Protein AF-A0A354I8W1-F1 (afdb_monomer_lite)

Foldseek 3Di:
DVVLLVVLVVVLVPDVLLVVLLVVLLVVLLVLLVVVLVVCVVCVVPDVDLPDLVVSLVVSVVVLVVSLVVVLCVSVVVCVVVCVLVVCVVVVDDPVVNVVSSVVSSVVSSVVSVVSSVVSNCVNVVVRND

Radius of gyration: 19.58 Å; chains: 1; bounding box: 45×22×56 Å

Sequence (130 aa):
MNRIFCANMMRLKKNKLFWIGVVLIAGYGILNCCSVFRMMQRYGEAEGASYPLDNCLLTFMPVIGIVLSVVISMYLGTDYSDGTIRNKIMAGKSRNSIYTANFLTCSVIGMVTYCFGLLSVALVGTPLLG

Structure (mmCIF, N/CA/C/O backbone):
data_AF-A0A354I8W1-F1
#
_entry.id   AF-A0A354I8W1-F1
#
loop_
_atom_site.group_PDB
_atom_site.id
_atom_site.type_symbol
_atom_site.label_atom_id
_atom_site.label_alt_id
_atom_site.label_comp_id
_atom_site.label_asym_id
_atom_site.label_entity_id
_atom_site.label_seq_id
_atom_site.pdbx_PDB_ins_code
_atom_site.Cartn_x
_atom_site.Cartn_y
_atom_site.Cartn_z
_atom_site.occupancy
_atom_site.B_iso_or_equiv
_atom_site.auth_seq_id
_atom_site.auth_comp_id
_atom_site.auth_asym_id
_atom_site.auth_atom_id
_atom_site.pdbx_PDB_model_num
ATOM 1 N N . MET A 1 1 ? -14.501 -12.006 16.534 1.00 60.00 1 MET A N 1
ATOM 2 C CA . MET A 1 1 ? -13.458 -11.150 15.917 1.00 60.00 1 MET A CA 1
ATOM 3 C C . MET A 1 1 ? -13.795 -10.756 14.472 1.00 60.00 1 MET A C 1
ATOM 5 O O . MET A 1 1 ? -13.654 -9.580 14.156 1.00 60.00 1 MET A O 1
ATOM 9 N N . ASN A 1 2 ? -14.355 -11.651 13.639 1.00 63.12 2 ASN A N 1
ATOM 10 C CA . ASN A 1 2 ? -14.682 -11.371 12.222 1.00 63.12 2 ASN A CA 1
ATOM 11 C C . ASN A 1 2 ? -15.498 -10.100 11.939 1.00 63.12 2 ASN A C 1
ATOM 13 O O . ASN A 1 2 ? -15.222 -9.424 10.954 1.00 63.12 2 ASN A O 1
ATOM 17 N N . ARG A 1 3 ? -16.463 -9.722 12.791 1.00 74.06 3 ARG A N 1
ATOM 18 C CA . ARG A 1 3 ? -17.281 -8.513 12.555 1.00 74.06 3 ARG A CA 1
ATOM 19 C C . ARG A 1 3 ? -16.471 -7.208 12.629 1.00 74.06 3 ARG A C 1
ATOM 21 O O . ARG A 1 3 ? -16.731 -6.297 11.856 1.00 74.06 3 ARG A O 1
ATOM 28 N N . ILE A 1 4 ? -15.477 -7.129 13.521 1.00 75.56 4 ILE A N 1
ATOM 29 C CA . ILE A 1 4 ? -14.616 -5.936 13.670 1.00 75.56 4 ILE A CA 1
ATOM 30 C C . ILE A 1 4 ? -13.663 -5.837 12.479 1.00 75.56 4 ILE A C 1
ATOM 32 O O . ILE A 1 4 ? -13.479 -4.765 11.912 1.00 75.56 4 ILE A O 1
ATOM 36 N N . PHE A 1 5 ? -13.110 -6.978 12.069 1.00 71.12 5 PHE A N 1
ATOM 37 C CA . PHE A 1 5 ? -12.234 -7.063 10.910 1.00 71.12 5 PHE A CA 1
ATOM 38 C C . PHE A 1 5 ? -12.968 -6.715 9.603 1.00 71.12 5 PHE A C 1
ATOM 40 O O . PHE A 1 5 ? -12.490 -5.879 8.844 1.00 71.12 5 PHE A O 1
ATOM 47 N N . CYS A 1 6 ? -14.175 -7.250 9.379 1.00 71.06 6 CYS A N 1
ATOM 48 C CA . CYS A 1 6 ? -14.995 -6.884 8.217 1.00 71.06 6 CYS A CA 1
ATOM 49 C C . CYS A 1 6 ? -15.378 -5.397 8.215 1.00 71.06 6 CYS A C 1
ATOM 51 O O . CYS A 1 6 ? -15.365 -4.767 7.161 1.00 71.06 6 CYS A O 1
ATOM 53 N N . ALA A 1 7 ? -15.680 -4.813 9.380 1.00 77.19 7 ALA A N 1
ATOM 54 C CA . ALA A 1 7 ? -15.969 -3.383 9.485 1.00 77.19 7 ALA A CA 1
ATOM 55 C C . ALA A 1 7 ? -14.749 -2.518 9.123 1.00 77.19 7 ALA A C 1
ATOM 57 O O . ALA A 1 7 ? -14.880 -1.556 8.365 1.00 77.19 7 ALA A O 1
ATOM 58 N N . ASN A 1 8 ? -13.559 -2.888 9.609 1.00 78.25 8 ASN A N 1
ATOM 59 C CA . ASN A 1 8 ? -12.304 -2.244 9.221 1.00 78.25 8 ASN A CA 1
ATOM 60 C C . ASN A 1 8 ? -12.050 -2.378 7.708 1.00 78.25 8 ASN A C 1
ATOM 62 O O . ASN A 1 8 ? -11.732 -1.390 7.054 1.00 78.25 8 ASN A O 1
ATOM 66 N N . MET A 1 9 ? -12.282 -3.558 7.126 1.00 72.88 9 MET A N 1
ATOM 67 C CA . MET A 1 9 ? -12.106 -3.797 5.689 1.00 72.88 9 MET A CA 1
ATOM 68 C C . MET A 1 9 ? -13.076 -2.972 4.822 1.00 72.88 9 MET A C 1
ATOM 70 O O . MET A 1 9 ? -12.685 -2.441 3.782 1.00 72.88 9 MET A O 1
ATOM 74 N N . MET A 1 10 ? -14.335 -2.816 5.249 1.00 77.19 10 MET A N 1
ATOM 75 C CA . MET A 1 10 ? -15.308 -1.961 4.555 1.00 77.19 10 MET A CA 1
ATOM 76 C C . MET A 1 10 ? -14.923 -0.479 4.620 1.00 77.19 10 MET A C 1
ATOM 78 O O . MET A 1 10 ? -15.015 0.220 3.610 1.00 77.19 10 MET A O 1
ATOM 82 N N . ARG A 1 11 ? -14.448 0.001 5.781 1.00 76.31 11 ARG A N 1
ATOM 83 C CA . ARG A 1 11 ? -13.923 1.372 5.921 1.00 76.31 11 ARG A CA 1
ATOM 84 C C . ARG A 1 11 ? -12.706 1.590 5.027 1.00 76.31 11 ARG A C 1
ATOM 86 O O . ARG A 1 11 ? -12.628 2.612 4.353 1.00 76.31 11 ARG A O 1
ATOM 93 N N . LEU A 1 12 ? -11.802 0.615 4.980 1.00 73.81 12 LEU A N 1
ATOM 94 C CA . LEU A 1 12 ? -10.599 0.662 4.160 1.00 73.81 12 LEU A CA 1
ATOM 95 C C . LEU A 1 12 ? -10.922 0.768 2.662 1.00 73.81 12 LEU A C 1
ATOM 97 O O . LEU A 1 12 ? -10.396 1.654 1.998 1.00 73.81 12 LEU A O 1
ATOM 101 N N . LYS A 1 13 ? -11.836 -0.064 2.138 1.00 71.38 13 LYS A N 1
ATOM 102 C CA . LYS A 1 13 ? -12.246 -0.020 0.719 1.00 71.38 13 LYS A CA 1
ATOM 103 C C . LYS A 1 13 ? -12.821 1.332 0.290 1.00 71.38 13 LYS A C 1
ATOM 105 O O . LYS A 1 13 ? -12.665 1.725 -0.864 1.00 71.38 13 LYS A O 1
ATOM 110 N N . LYS A 1 14 ? -13.498 2.030 1.206 1.00 76.25 14 LYS A N 1
ATOM 111 C CA . LYS A 1 14 ? -14.109 3.3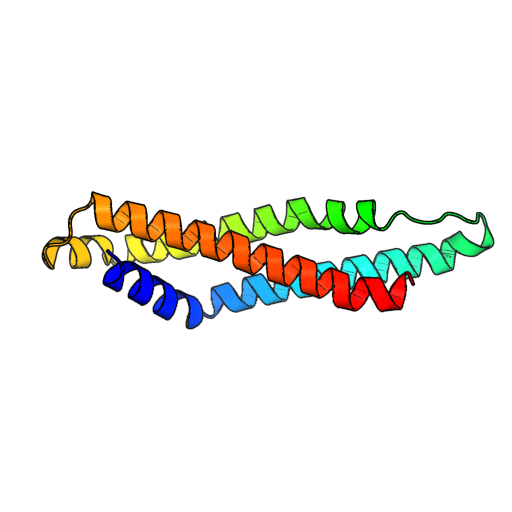44 0.956 1.00 76.25 14 LYS A CA 1
ATOM 112 C C . LYS A 1 14 ? -13.113 4.500 1.119 1.00 76.25 14 LYS A C 1
ATOM 114 O O . LYS A 1 14 ? -13.420 5.629 0.740 1.00 76.25 14 LYS A O 1
ATOM 119 N N . ASN A 1 15 ? -11.934 4.241 1.683 1.00 79.56 15 ASN A N 1
ATOM 120 C CA . ASN A 1 15 ? -10.946 5.274 1.940 1.00 79.56 15 ASN A CA 1
ATOM 121 C C . ASN A 1 15 ? -10.227 5.669 0.641 1.00 79.56 15 ASN A C 1
ATOM 123 O O . ASN A 1 15 ? -9.511 4.866 0.043 1.00 79.56 15 ASN A O 1
ATOM 127 N N . LYS A 1 16 ? -10.394 6.927 0.217 1.00 75.94 16 LYS A N 1
ATOM 128 C CA . LYS A 1 16 ? -9.773 7.470 -1.003 1.00 75.94 16 LYS A CA 1
ATOM 129 C C . LYS A 1 16 ? -8.246 7.403 -0.955 1.00 75.94 16 LYS A C 1
ATOM 131 O O . LYS A 1 16 ? -7.616 7.232 -1.991 1.00 75.94 16 LYS A O 1
ATOM 136 N N . LEU A 1 17 ? -7.654 7.489 0.237 1.00 76.25 17 LEU A N 1
ATOM 137 C CA . LEU A 1 17 ? -6.202 7.491 0.385 1.00 76.25 17 LEU A CA 1
ATOM 138 C C . LEU A 1 17 ? -5.558 6.153 0.011 1.00 76.25 17 LEU A C 1
ATOM 140 O O . LEU A 1 17 ? -4.474 6.128 -0.563 1.00 76.25 17 LEU A O 1
ATOM 144 N N . PHE A 1 18 ? -6.250 5.047 0.298 1.00 77.44 18 PHE A N 1
ATOM 145 C CA . PHE A 1 18 ? -5.803 3.717 -0.107 1.00 77.44 18 PHE A CA 1
ATOM 146 C C . PHE A 1 18 ? -5.739 3.618 -1.635 1.00 77.44 18 PHE A C 1
ATOM 148 O O . PHE A 1 18 ? -4.725 3.202 -2.187 1.00 77.44 18 PHE A O 1
ATOM 155 N N . TRP A 1 19 ? -6.778 4.099 -2.320 1.00 80.12 19 TRP A N 1
ATOM 156 C CA . TRP A 1 19 ? -6.808 4.151 -3.781 1.00 80.12 19 TRP A CA 1
ATOM 157 C C . TRP A 1 19 ? -5.720 5.055 -4.365 1.00 80.12 19 TRP A C 1
ATOM 159 O O . TRP A 1 19 ? -5.089 4.668 -5.342 1.00 80.12 19 TRP A O 1
ATOM 169 N N . ILE A 1 20 ? -5.444 6.210 -3.751 1.00 83.75 20 ILE A N 1
ATOM 170 C CA . ILE A 1 20 ? -4.334 7.087 -4.166 1.00 83.75 20 ILE A CA 1
ATOM 171 C C . ILE A 1 20 ? -2.991 6.355 -4.050 1.00 83.75 20 ILE A C 1
ATOM 173 O O . ILE A 1 20 ? -2.191 6.411 -4.980 1.00 83.75 20 ILE A O 1
ATOM 177 N N . GLY A 1 21 ? -2.756 5.631 -2.950 1.00 81.50 21 GLY A N 1
ATOM 178 C CA . GLY A 1 21 ? -1.548 4.820 -2.773 1.00 81.50 21 GLY A CA 1
ATOM 179 C C . GLY A 1 21 ? -1.402 3.740 -3.848 1.00 81.50 21 GLY A C 1
ATOM 180 O O . GLY A 1 21 ? -0.329 3.592 -4.427 1.00 81.50 21 GLY A O 1
ATOM 181 N N . VAL A 1 22 ? -2.493 3.040 -4.179 1.00 81.06 22 VAL A N 1
ATOM 182 C CA . VAL A 1 22 ? -2.514 2.028 -5.251 1.00 81.06 22 VAL A CA 1
ATOM 183 C C . VAL A 1 22 ? -2.215 2.652 -6.618 1.00 81.06 22 VAL A C 1
ATOM 185 O O . VAL A 1 22 ? -1.398 2.118 -7.364 1.00 81.06 22 VAL A O 1
ATOM 188 N N . VAL A 1 23 ? -2.823 3.798 -6.939 1.00 84.62 23 VAL A N 1
ATOM 189 C CA . VAL A 1 23 ? -2.589 4.510 -8.208 1.00 84.62 23 VAL A CA 1
ATOM 190 C C . VAL A 1 23 ? -1.147 5.009 -8.311 1.00 84.62 23 VAL A C 1
ATOM 192 O O . VAL A 1 23 ? -0.543 4.880 -9.372 1.00 84.62 23 VAL A O 1
ATOM 195 N N . LEU A 1 24 ? -0.569 5.529 -7.224 1.00 83.69 24 LEU A N 1
ATOM 196 C CA . LEU A 1 24 ? 0.834 5.959 -7.188 1.00 83.69 24 LEU A CA 1
ATOM 197 C C . LEU A 1 24 ? 1.795 4.808 -7.488 1.00 83.69 24 LEU A C 1
ATOM 199 O O . LEU A 1 24 ? 2.725 4.962 -8.275 1.00 83.69 24 LEU A O 1
ATOM 203 N N . ILE A 1 25 ? 1.550 3.652 -6.879 1.00 81.19 25 ILE A N 1
ATOM 204 C CA . ILE A 1 25 ? 2.368 2.449 -7.044 1.00 81.19 25 ILE A CA 1
ATOM 205 C C . ILE A 1 25 ? 2.255 1.903 -8.469 1.00 81.19 25 ILE A C 1
ATOM 207 O O . ILE A 1 25 ? 3.276 1.608 -9.089 1.00 81.19 25 ILE A O 1
ATOM 211 N N . ALA A 1 26 ? 1.038 1.830 -9.015 1.00 79.25 26 ALA A N 1
ATOM 212 C CA . ALA A 1 26 ? 0.816 1.426 -10.401 1.00 79.25 26 ALA A CA 1
ATOM 213 C C . ALA A 1 26 ? 1.482 2.400 -11.390 1.00 79.25 26 ALA A C 1
ATOM 215 O O . ALA A 1 26 ? 2.211 1.980 -12.286 1.00 79.25 26 ALA A O 1
ATOM 216 N N . GLY A 1 27 ? 1.309 3.710 -11.185 1.00 81.56 27 GLY A N 1
ATOM 217 C CA . GLY A 1 27 ? 1.936 4.748 -12.003 1.00 81.56 27 GLY A CA 1
ATOM 218 C C . GLY A 1 27 ? 3.462 4.679 -11.971 1.00 81.56 27 GLY A C 1
ATOM 219 O O . GLY A 1 27 ? 4.105 4.749 -13.016 1.00 81.56 27 GLY A O 1
ATOM 220 N N . TYR A 1 28 ? 4.051 4.468 -10.792 1.00 81.00 28 TYR A N 1
ATOM 221 C CA . TYR A 1 28 ? 5.496 4.298 -10.655 1.00 81.00 28 TYR A CA 1
ATOM 222 C C . TYR A 1 28 ? 5.999 3.036 -11.372 1.00 81.00 28 TYR A C 1
ATOM 224 O O . TYR A 1 28 ? 7.026 3.095 -12.047 1.00 81.00 28 TYR A O 1
ATOM 232 N N . GLY A 1 29 ? 5.266 1.919 -11.296 1.00 75.69 29 GLY A N 1
ATOM 233 C CA . GLY A 1 29 ? 5.583 0.697 -12.044 1.00 75.69 29 GLY A CA 1
ATOM 234 C C . GLY A 1 29 ? 5.617 0.928 -13.559 1.00 75.69 29 GLY A C 1
ATOM 235 O O . GLY A 1 29 ? 6.596 0.579 -14.214 1.00 75.69 29 GLY A O 1
ATOM 236 N N . ILE A 1 30 ? 4.602 1.607 -14.104 1.00 76.06 30 ILE A N 1
ATOM 237 C CA . ILE A 1 30 ? 4.524 1.955 -15.535 1.00 76.06 30 ILE A CA 1
ATOM 238 C C . ILE A 1 30 ? 5.697 2.850 -15.951 1.00 76.06 30 ILE A C 1
ATOM 240 O O . ILE A 1 30 ? 6.336 2.603 -16.973 1.00 76.06 30 ILE A O 1
ATOM 244 N N . LEU A 1 31 ? 6.009 3.879 -15.155 1.00 78.31 31 LEU A N 1
ATOM 245 C CA . LEU A 1 31 ? 7.117 4.793 -15.440 1.00 78.31 31 LEU A CA 1
ATOM 246 C C . LEU A 1 31 ? 8.470 4.074 -15.463 1.00 78.31 31 LEU A C 1
ATOM 248 O O . LEU A 1 31 ? 9.295 4.396 -16.317 1.00 78.31 31 LEU A O 1
ATOM 252 N N . ASN A 1 32 ? 8.678 3.098 -14.573 1.00 74.06 32 ASN A N 1
ATOM 253 C CA . ASN A 1 32 ? 9.881 2.265 -14.581 1.00 74.06 32 ASN A CA 1
ATOM 254 C C . ASN A 1 32 ? 9.950 1.376 -15.827 1.00 74.06 32 ASN A C 1
ATOM 256 O O . ASN A 1 32 ? 10.985 1.338 -16.482 1.00 74.06 32 ASN A O 1
ATOM 260 N N . CYS A 1 33 ? 8.856 0.725 -16.228 1.00 69.69 33 CYS A N 1
ATOM 261 C CA . CYS A 1 33 ? 8.849 -0.046 -17.475 1.00 69.69 33 CYS A CA 1
ATOM 262 C C . CYS A 1 33 ? 9.147 0.849 -18.695 1.00 69.69 33 CYS A C 1
ATOM 264 O O . CYS A 1 33 ? 9.991 0.516 -19.525 1.00 69.69 33 CYS A O 1
ATOM 266 N N . CYS A 1 34 ? 8.523 2.029 -18.781 1.00 72.56 34 CYS A N 1
ATOM 267 C CA . CYS A 1 34 ? 8.771 2.978 -19.868 1.00 72.56 34 CYS A CA 1
ATOM 268 C C . CYS A 1 34 ? 10.186 3.577 -19.858 1.00 72.56 34 CYS A C 1
ATOM 270 O O . CYS A 1 34 ? 10.682 3.969 -20.918 1.00 72.56 34 CYS A O 1
ATOM 272 N N . SER A 1 35 ? 10.824 3.732 -18.694 1.00 73.06 35 SER A N 1
ATOM 273 C CA . SER A 1 35 ? 12.210 4.203 -18.621 1.00 73.06 35 SER A CA 1
ATOM 274 C C . SER A 1 35 ? 13.168 3.114 -19.097 1.00 73.06 35 SER A C 1
ATOM 276 O O . SER A 1 35 ? 14.016 3.404 -19.935 1.00 73.06 35 SER A O 1
ATOM 278 N N . VAL A 1 36 ? 12.970 1.863 -18.669 1.00 69.31 36 VAL A N 1
ATOM 279 C CA . VAL A 1 36 ? 13.767 0.706 -19.109 1.00 69.31 36 VAL A CA 1
ATOM 280 C C . VAL A 1 36 ? 13.649 0.489 -20.617 1.00 69.31 36 VAL A C 1
ATOM 282 O O . VAL A 1 36 ? 14.668 0.323 -21.279 1.00 69.31 36 VAL A O 1
ATOM 285 N N . PHE A 1 37 ? 12.450 0.597 -21.196 1.00 68.12 37 PHE A N 1
ATOM 286 C CA . PHE A 1 37 ? 12.270 0.495 -22.650 1.00 68.12 37 PHE A CA 1
ATOM 287 C C . PHE A 1 37 ? 12.993 1.604 -23.423 1.00 68.12 37 PHE A C 1
ATOM 289 O O . PHE A 1 37 ? 13.637 1.348 -24.438 1.00 68.12 37 PHE A O 1
ATOM 296 N N . ARG A 1 38 ? 12.954 2.846 -22.920 1.00 69.25 38 ARG A N 1
ATOM 297 C CA . ARG A 1 38 ? 13.717 3.955 -23.515 1.00 69.25 38 ARG A CA 1
ATOM 298 C C . ARG A 1 38 ? 15.226 3.750 -23.406 1.00 69.25 38 ARG A C 1
ATOM 300 O O . ARG A 1 38 ? 15.947 4.127 -24.327 1.00 69.25 38 ARG A O 1
ATOM 307 N N . MET A 1 39 ? 15.698 3.160 -22.308 1.00 65.62 39 MET A N 1
ATOM 308 C CA . MET A 1 39 ? 17.105 2.786 -22.162 1.00 65.62 39 MET A CA 1
ATOM 309 C C . MET A 1 39 ? 17.478 1.677 -23.151 1.00 65.62 39 MET A C 1
ATOM 311 O O . MET A 1 39 ? 18.475 1.819 -23.849 1.00 65.62 39 MET A O 1
ATOM 315 N N . MET A 1 40 ? 16.648 0.642 -23.308 1.00 65.25 40 MET A N 1
ATOM 316 C CA . MET A 1 40 ? 16.855 -0.393 -24.327 1.00 65.25 40 MET A CA 1
ATOM 317 C C . MET A 1 40 ? 16.893 0.183 -25.747 1.00 65.25 40 MET A C 1
ATOM 319 O O . MET A 1 40 ? 17.785 -0.166 -26.504 1.00 65.25 40 MET A O 1
ATOM 323 N N . GLN A 1 41 ? 16.001 1.108 -26.115 1.00 65.75 41 GLN A N 1
ATOM 324 C CA . GLN A 1 41 ? 16.035 1.719 -27.452 1.00 65.75 41 GLN A CA 1
ATOM 325 C C . GLN A 1 41 ? 17.273 2.592 -27.698 1.00 65.75 41 GLN A C 1
ATOM 327 O O . GLN A 1 41 ? 17.736 2.678 -28.829 1.00 65.75 41 GLN A O 1
ATOM 332 N N . ARG A 1 42 ? 17.807 3.262 -26.668 1.00 60.94 42 ARG A N 1
ATOM 333 C CA . ARG A 1 42 ? 18.997 4.116 -26.816 1.00 60.94 42 ARG A CA 1
ATOM 334 C C . ARG A 1 42 ? 20.323 3.365 -26.744 1.00 60.94 42 ARG A C 1
ATOM 336 O O . ARG A 1 42 ? 21.280 3.817 -27.359 1.00 60.94 42 ARG A O 1
ATOM 343 N N . TYR A 1 43 ? 20.389 2.274 -25.985 1.00 57.66 43 TYR A N 1
ATOM 344 C CA . TYR A 1 43 ? 21.618 1.501 -25.771 1.00 57.66 43 TYR A CA 1
ATOM 345 C C . TYR A 1 43 ? 21.639 0.163 -26.531 1.00 57.66 43 TYR A C 1
ATOM 347 O O . TYR A 1 43 ? 22.701 -0.433 -26.680 1.00 57.66 43 TYR A O 1
ATOM 355 N N . GLY A 1 44 ? 20.498 -0.288 -27.062 1.00 51.19 44 GLY A N 1
ATOM 356 C CA . GLY A 1 44 ? 20.341 -1.561 -27.773 1.00 51.19 44 GLY A CA 1
ATOM 357 C C . GLY A 1 44 ? 20.981 -1.629 -29.161 1.00 51.19 44 GLY A C 1
ATOM 358 O O . GLY A 1 44 ? 21.099 -2.723 -29.700 1.00 51.19 44 GLY A O 1
ATOM 359 N N . GLU A 1 45 ? 21.447 -0.512 -29.730 1.00 47.75 45 GLU A N 1
ATOM 360 C CA . GLU A 1 45 ? 22.315 -0.565 -30.919 1.00 47.75 45 GLU A CA 1
ATOM 361 C C . GLU A 1 45 ? 23.790 -0.832 -30.579 1.00 47.75 45 GLU A C 1
ATOM 363 O O . GLU A 1 45 ? 24.557 -1.198 -31.465 1.00 47.75 45 GLU A O 1
ATOM 368 N N . ALA A 1 46 ? 24.207 -0.674 -29.316 1.00 47.84 46 ALA A N 1
ATOM 369 C CA . ALA A 1 46 ? 25.611 -0.811 -28.934 1.00 47.84 46 ALA A CA 1
ATOM 370 C C . ALA A 1 46 ? 25.955 -2.208 -28.403 1.00 47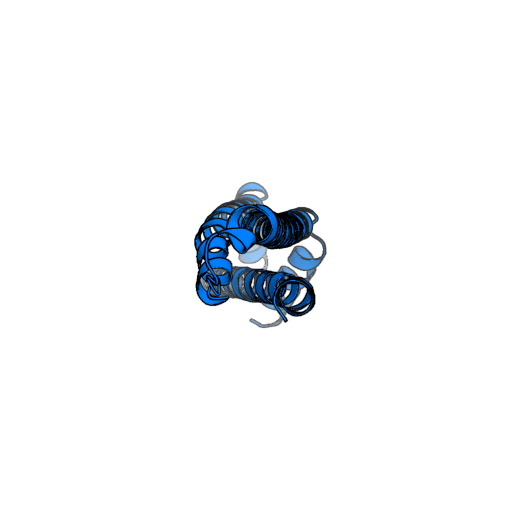.84 46 ALA A C 1
ATOM 372 O O . ALA A 1 46 ? 27.005 -2.739 -28.747 1.00 47.84 46 ALA A O 1
ATOM 373 N N . GLU A 1 47 ? 25.091 -2.835 -27.601 1.00 42.47 47 GLU A N 1
ATOM 374 C CA . GLU A 1 47 ? 25.364 -4.153 -27.021 1.00 42.47 47 GLU A CA 1
ATOM 375 C C . GLU A 1 47 ? 24.047 -4.904 -26.802 1.00 42.47 47 GLU A C 1
ATOM 377 O O . GLU A 1 47 ? 23.102 -4.346 -26.247 1.00 42.47 47 GLU A O 1
ATOM 382 N N . GLY A 1 48 ? 23.976 -6.169 -27.233 1.00 44.56 48 GLY A N 1
ATOM 383 C CA . GLY A 1 48 ? 22.825 -7.074 -27.083 1.00 44.56 48 GLY A CA 1
ATOM 384 C C . GLY A 1 48 ? 22.521 -7.451 -25.626 1.00 44.56 48 GLY A C 1
ATOM 385 O O . GLY A 1 48 ? 22.517 -8.625 -25.258 1.00 44.56 48 GLY A O 1
ATOM 386 N N . ALA A 1 49 ? 22.297 -6.454 -24.777 1.00 44.59 49 ALA A N 1
ATOM 387 C CA . ALA A 1 49 ? 22.084 -6.587 -23.353 1.00 44.59 49 ALA A CA 1
ATOM 388 C C . ALA A 1 49 ? 20.611 -6.902 -23.079 1.00 44.59 49 ALA A C 1
ATOM 390 O O . ALA A 1 49 ? 19.750 -6.022 -23.028 1.00 44.59 49 ALA A O 1
ATOM 391 N N . SER A 1 50 ? 20.331 -8.187 -22.863 1.00 49.88 50 SER A N 1
ATOM 392 C CA . SER A 1 50 ? 19.113 -8.621 -22.181 1.00 49.88 50 SER A CA 1
ATOM 393 C C . SER A 1 50 ? 19.086 -7.977 -20.795 1.00 49.88 50 SER A C 1
ATOM 395 O O . SER A 1 50 ? 19.800 -8.411 -19.895 1.00 49.88 50 SER A O 1
ATOM 397 N N . TYR A 1 51 ? 18.304 -6.911 -20.618 1.00 56.50 51 TYR A N 1
ATOM 398 C CA . TYR A 1 51 ? 18.070 -6.340 -19.294 1.00 56.50 51 TYR A CA 1
ATOM 399 C C . TYR A 1 51 ? 17.199 -7.340 -18.520 1.00 56.50 51 TYR A C 1
ATOM 401 O O . TYR A 1 51 ? 16.061 -7.583 -18.932 1.00 56.50 51 TYR A O 1
ATOM 409 N N . PRO A 1 52 ? 17.703 -7.963 -17.440 1.00 62.41 52 PRO A N 1
ATOM 410 C CA . PRO A 1 52 ? 16.946 -8.991 -16.743 1.00 62.41 52 PRO A CA 1
ATOM 411 C C . PRO A 1 52 ? 15.695 -8.363 -16.122 1.00 62.41 52 PRO A C 1
ATOM 413 O O . PRO A 1 52 ? 15.787 -7.370 -15.391 1.00 62.41 52 PRO A O 1
ATOM 416 N N . LEU A 1 53 ? 14.525 -8.953 -16.403 1.00 59.91 53 LEU A N 1
ATOM 417 C CA . LEU A 1 53 ? 13.235 -8.541 -15.831 1.00 59.91 53 LEU A CA 1
ATOM 418 C C . LEU A 1 53 ? 13.294 -8.443 -14.298 1.00 59.91 53 LEU A C 1
ATOM 420 O O . LEU A 1 53 ? 12.634 -7.585 -13.708 1.00 59.91 53 LEU A O 1
ATOM 424 N N . ASP A 1 54 ? 14.135 -9.265 -13.664 1.00 62.34 54 ASP A N 1
ATOM 425 C CA . ASP A 1 54 ? 14.397 -9.253 -12.225 1.00 62.34 54 ASP A CA 1
ATOM 426 C C . ASP A 1 54 ? 14.789 -7.871 -11.700 1.00 62.34 54 ASP A C 1
ATOM 428 O O . ASP A 1 54 ? 14.304 -7.440 -10.655 1.00 62.34 54 ASP A O 1
ATOM 432 N N . ASN A 1 55 ? 15.611 -7.120 -12.435 1.00 65.62 55 ASN A N 1
ATOM 433 C CA . ASN A 1 55 ? 16.091 -5.824 -11.958 1.00 65.62 55 ASN A CA 1
ATOM 434 C C . ASN A 1 55 ? 14.983 -4.755 -11.991 1.00 65.62 55 ASN A C 1
ATOM 436 O O . ASN A 1 55 ? 14.923 -3.861 -11.140 1.00 65.62 55 ASN A O 1
ATOM 440 N N . CYS A 1 56 ? 14.056 -4.881 -12.944 1.00 63.84 56 CYS A N 1
ATOM 441 C CA . CYS A 1 56 ? 12.879 -4.023 -13.036 1.00 63.84 56 CYS A CA 1
ATOM 442 C C . CYS A 1 56 ? 11.872 -4.330 -11.911 1.00 63.84 56 CYS A C 1
ATOM 444 O O . CYS A 1 56 ? 11.273 -3.412 -11.348 1.00 63.84 56 CYS A O 1
ATOM 446 N N . LEU A 1 57 ? 11.731 -5.606 -11.532 1.00 65.06 57 LEU A N 1
ATOM 447 C CA . LEU A 1 57 ? 10.892 -6.036 -10.408 1.00 65.06 57 LEU A CA 1
ATOM 448 C C . LEU A 1 57 ? 11.476 -5.622 -9.049 1.00 65.06 57 LEU A C 1
ATOM 450 O O . LEU A 1 57 ? 10.740 -5.176 -8.168 1.00 65.06 57 LEU A O 1
ATOM 454 N N . LEU A 1 58 ? 12.796 -5.720 -8.879 1.00 67.12 58 LEU A N 1
ATOM 455 C CA . LEU A 1 58 ? 13.472 -5.405 -7.618 1.00 67.12 58 LEU A CA 1
ATOM 456 C C . LEU A 1 58 ? 13.527 -3.898 -7.330 1.00 67.12 58 LEU A C 1
ATOM 458 O O . LEU A 1 58 ? 13.389 -3.489 -6.176 1.00 67.12 58 LEU A O 1
ATOM 462 N N . THR A 1 59 ? 13.639 -3.061 -8.365 1.00 70.75 59 THR A N 1
ATOM 463 C CA . THR A 1 59 ? 13.674 -1.590 -8.230 1.00 70.75 59 THR A CA 1
ATOM 464 C C . THR A 1 59 ? 12.354 -1.014 -7.697 1.00 70.75 59 THR A C 1
ATOM 466 O O . THR A 1 59 ? 12.326 0.026 -7.039 1.00 70.75 59 THR A O 1
ATOM 469 N N . PHE A 1 60 ? 11.244 -1.718 -7.913 1.00 69.88 60 PHE A N 1
ATOM 470 C CA . PHE A 1 60 ? 9.917 -1.333 -7.437 1.00 69.88 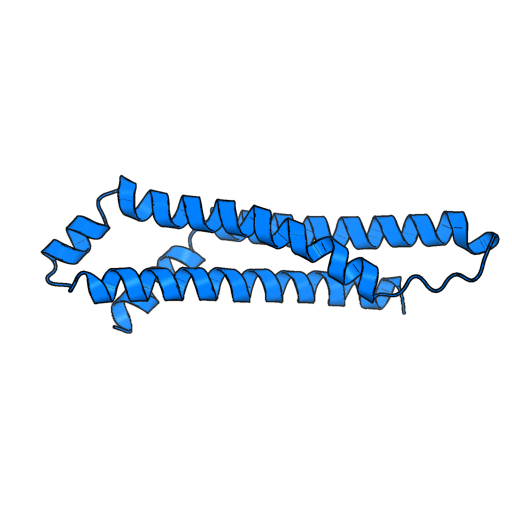60 PHE A CA 1
ATOM 471 C C . PHE A 1 60 ? 9.702 -1.599 -5.928 1.00 69.88 60 PHE A C 1
ATOM 473 O O . PHE A 1 60 ? 8.922 -0.902 -5.272 1.00 69.88 60 PHE A O 1
ATOM 480 N N . MET A 1 61 ? 10.434 -2.554 -5.344 1.00 75.00 61 MET A N 1
ATOM 481 C CA . MET A 1 61 ? 10.283 -2.992 -3.950 1.00 75.00 61 MET A CA 1
ATOM 482 C C . MET A 1 61 ? 10.452 -1.887 -2.880 1.00 75.00 61 MET A C 1
ATOM 484 O O . MET A 1 61 ? 9.588 -1.790 -2.001 1.00 75.00 61 MET A O 1
ATOM 488 N N . PRO A 1 62 ? 11.489 -1.021 -2.909 1.00 80.06 62 PRO A N 1
ATOM 489 C CA . PRO A 1 62 ? 11.649 0.024 -1.892 1.00 80.06 62 PRO A CA 1
ATOM 490 C C . PRO A 1 62 ? 10.520 1.065 -1.918 1.00 80.06 62 PRO A C 1
ATOM 492 O O . PRO A 1 62 ? 10.095 1.550 -0.867 1.00 80.06 62 PRO A O 1
ATOM 495 N N . VAL A 1 63 ? 9.979 1.378 -3.098 1.00 79.19 63 VAL A N 1
ATOM 496 C CA . VAL A 1 63 ? 8.920 2.389 -3.248 1.00 79.19 63 VAL A CA 1
ATOM 497 C C . VAL A 1 63 ? 7.597 1.909 -2.663 1.00 79.19 63 VAL A C 1
ATOM 499 O O . VAL A 1 63 ? 6.910 2.682 -1.993 1.00 79.19 63 VAL A O 1
ATOM 502 N N . ILE A 1 64 ? 7.277 0.620 -2.813 1.00 82.50 64 ILE A N 1
ATOM 503 C CA . ILE A 1 64 ? 6.129 0.007 -2.130 1.00 82.50 64 ILE A CA 1
ATOM 504 C C . ILE A 1 64 ? 6.240 0.193 -0.615 1.00 82.50 64 ILE A C 1
ATOM 506 O O . ILE A 1 64 ? 5.253 0.550 0.024 1.00 82.50 64 ILE A O 1
ATOM 510 N N . GLY A 1 65 ? 7.430 -0.023 -0.044 1.00 84.06 65 GLY A N 1
ATOM 511 C CA . GLY A 1 65 ? 7.672 0.118 1.392 1.00 84.06 65 GLY A CA 1
ATOM 512 C C . GLY A 1 65 ? 7.412 1.536 1.904 1.00 84.06 65 GLY A C 1
ATOM 513 O O . GLY A 1 65 ? 6.749 1.714 2.928 1.00 84.06 65 GLY A O 1
ATOM 514 N N . ILE A 1 66 ? 7.863 2.551 1.161 1.00 86.62 66 ILE A N 1
ATOM 515 C CA . ILE A 1 66 ? 7.643 3.966 1.500 1.00 86.62 66 ILE A CA 1
ATOM 516 C C . ILE A 1 66 ? 6.148 4.299 1.477 1.00 86.62 66 ILE A C 1
ATOM 518 O O . ILE A 1 66 ? 5.616 4.844 2.445 1.00 86.62 66 ILE A O 1
ATOM 522 N N . VAL A 1 67 ? 5.450 3.932 0.399 1.00 84.75 67 VAL A N 1
ATOM 523 C CA . VAL A 1 67 ? 4.014 4.210 0.263 1.00 84.75 67 VAL A CA 1
ATOM 524 C C . VAL A 1 67 ? 3.213 3.467 1.335 1.00 84.75 67 VAL A C 1
ATOM 526 O O . VAL A 1 67 ? 2.325 4.056 1.952 1.00 84.75 67 VAL A O 1
ATOM 529 N N . LEU A 1 68 ? 3.556 2.207 1.625 1.00 85.62 68 LEU A N 1
ATOM 530 C CA . LEU A 1 68 ? 2.924 1.437 2.698 1.00 85.62 68 LEU A CA 1
ATOM 531 C C . LEU A 1 68 ? 3.100 2.091 4.062 1.00 85.62 68 LEU A C 1
ATOM 533 O O . LEU A 1 68 ? 2.126 2.178 4.807 1.00 85.62 68 LEU A O 1
ATOM 537 N N . SER A 1 69 ? 4.299 2.580 4.380 1.00 87.81 69 SER A N 1
ATOM 538 C CA . SER A 1 69 ? 4.564 3.271 5.644 1.00 87.81 69 SER A CA 1
ATOM 539 C C . SER A 1 69 ? 3.632 4.471 5.836 1.00 87.81 69 SER A C 1
ATOM 541 O O . SER A 1 69 ? 3.004 4.612 6.890 1.00 87.81 69 SER A O 1
ATOM 543 N N . VAL A 1 70 ? 3.453 5.288 4.791 1.00 87.25 70 VAL A N 1
ATOM 544 C CA . VAL A 1 70 ? 2.549 6.448 4.818 1.00 87.25 70 VAL A CA 1
ATOM 545 C C . VAL A 1 70 ? 1.091 6.011 4.976 1.00 87.25 70 VAL A C 1
ATOM 547 O O . VAL A 1 70 ? 0.385 6.523 5.846 1.00 87.25 70 VAL A O 1
ATOM 550 N N . VAL A 1 71 ? 0.635 5.036 4.181 1.00 83.75 71 VAL A N 1
ATOM 551 C CA . VAL A 1 71 ? -0.757 4.554 4.217 1.00 83.75 71 VAL A CA 1
ATOM 552 C C . VAL A 1 71 ? -1.096 3.941 5.576 1.00 83.75 71 VAL A C 1
ATOM 554 O O . VAL A 1 71 ? -2.148 4.249 6.139 1.00 83.75 71 VAL A O 1
ATOM 557 N N . ILE A 1 72 ? -0.209 3.109 6.129 1.00 84.94 72 ILE A N 1
ATOM 558 C CA . ILE A 1 72 ? -0.395 2.475 7.440 1.00 84.94 72 ILE A CA 1
ATOM 559 C C . ILE A 1 72 ? -0.396 3.535 8.540 1.00 84.94 72 ILE A C 1
ATOM 561 O O . ILE A 1 72 ? -1.307 3.534 9.366 1.00 84.94 72 ILE A O 1
ATOM 565 N N . SER A 1 73 ? 0.566 4.463 8.533 1.00 86.81 73 SER A N 1
ATOM 566 C CA . SER A 1 73 ? 0.655 5.528 9.541 1.00 86.81 73 SER A CA 1
ATOM 567 C C . SER A 1 73 ? -0.594 6.400 9.550 1.00 86.81 73 SER A C 1
ATOM 569 O O . SER A 1 73 ? -1.123 6.713 10.615 1.00 86.81 73 SER A O 1
ATOM 571 N N . MET A 1 74 ? -1.123 6.740 8.373 1.00 83.44 74 MET A N 1
ATOM 572 C CA . MET A 1 74 ? -2.332 7.549 8.284 1.00 83.44 74 MET A CA 1
ATOM 573 C C . MET A 1 74 ? -3.583 6.762 8.690 1.00 83.44 74 MET A C 1
ATOM 575 O O . MET A 1 74 ? -4.421 7.274 9.431 1.00 83.44 74 MET A O 1
ATOM 579 N N . TYR A 1 75 ? -3.706 5.501 8.260 1.00 80.62 75 TYR A N 1
ATOM 580 C CA . TYR A 1 75 ? -4.825 4.641 8.648 1.00 80.62 75 TYR A CA 1
ATOM 581 C C . TYR A 1 75 ? -4.870 4.435 10.166 1.00 80.62 75 TYR A C 1
ATOM 583 O O . TYR A 1 75 ? -5.915 4.637 10.786 1.00 80.62 75 TYR A O 1
ATOM 591 N N . LEU A 1 76 ? -3.728 4.116 10.784 1.00 81.94 76 LEU A N 1
ATOM 592 C CA . LEU A 1 76 ? -3.626 3.997 12.235 1.00 81.94 76 LEU A CA 1
ATOM 593 C C . LEU A 1 76 ? -3.913 5.345 12.909 1.00 81.94 76 LEU A C 1
ATOM 595 O O . LEU A 1 76 ? -4.746 5.407 13.808 1.00 81.94 76 LEU A O 1
ATOM 599 N N . GLY A 1 77 ? -3.283 6.426 12.438 1.00 80.06 77 GLY A N 1
ATOM 600 C CA . GLY A 1 77 ? -3.416 7.771 12.999 1.00 80.06 77 GLY A CA 1
ATOM 601 C C . GLY A 1 77 ? -4.862 8.262 13.057 1.00 80.06 77 GLY A C 1
ATOM 602 O O . GLY A 1 77 ? -5.269 8.828 14.068 1.00 80.06 77 GLY A O 1
ATOM 603 N N . THR A 1 78 ? -5.674 7.967 12.038 1.00 78.19 78 THR A N 1
ATOM 604 C CA . THR A 1 78 ? -7.106 8.319 12.046 1.00 78.19 78 THR A CA 1
ATOM 605 C C . THR A 1 78 ? -7.897 7.570 13.122 1.00 78.19 78 THR A C 1
ATOM 607 O O . THR A 1 78 ? -8.726 8.171 13.801 1.00 78.19 78 THR A O 1
ATOM 610 N N . ASP A 1 79 ? -7.604 6.285 13.357 1.00 77.31 79 ASP A N 1
ATOM 611 C CA . ASP A 1 79 ? -8.296 5.489 14.384 1.00 77.31 79 ASP A CA 1
ATOM 612 C C . ASP A 1 79 ? -7.896 5.930 15.820 1.00 77.31 79 ASP A C 1
ATOM 614 O O . ASP A 1 79 ? -8.664 5.758 16.775 1.00 77.31 79 ASP A O 1
ATOM 618 N N . TYR A 1 80 ? -6.713 6.540 15.984 1.00 79.44 80 TYR A N 1
ATOM 619 C CA . TYR A 1 80 ? -6.277 7.156 17.245 1.00 79.44 80 TYR A CA 1
ATOM 620 C C . TYR A 1 80 ? -6.826 8.580 17.435 1.00 79.44 80 TYR A C 1
ATOM 622 O O . TYR A 1 80 ? -7.305 8.894 18.525 1.00 79.44 80 TYR A O 1
ATOM 630 N N . SER A 1 81 ? -6.801 9.416 16.393 1.00 77.25 81 SER A N 1
ATOM 631 C CA . SER A 1 81 ? -7.229 10.822 16.452 1.00 77.25 81 SER A CA 1
ATOM 632 C C . SER A 1 81 ? -8.737 10.977 16.664 1.00 77.25 81 SER A C 1
ATOM 634 O O . SER A 1 81 ? -9.156 11.799 17.472 1.00 77.25 81 SER A O 1
ATOM 636 N N . ASP A 1 82 ? -9.561 10.153 16.007 1.00 74.88 82 ASP A N 1
ATOM 637 C CA . ASP A 1 82 ? -11.028 10.224 16.130 1.00 74.88 82 ASP A CA 1
ATOM 638 C C . ASP A 1 82 ? -11.561 9.603 17.435 1.00 74.88 82 ASP A C 1
ATOM 640 O O . ASP A 1 82 ? -12.770 9.517 17.653 1.00 74.88 82 ASP A O 1
ATOM 644 N N . GLY A 1 83 ? -10.687 9.077 18.302 1.00 78.38 83 GLY A N 1
ATOM 645 C CA . GLY A 1 83 ? -11.111 8.367 19.510 1.00 78.38 83 GLY A CA 1
ATOM 646 C C . GLY A 1 83 ? -11.919 7.094 19.219 1.00 78.38 83 GLY A C 1
ATOM 647 O O . GLY A 1 83 ? -12.571 6.546 20.113 1.00 78.38 83 GLY A O 1
ATOM 648 N N . THR A 1 84 ? -11.868 6.570 17.992 1.00 78.56 84 THR A N 1
ATOM 649 C CA . THR A 1 84 ? -12.617 5.377 17.564 1.00 78.56 84 THR A CA 1
ATOM 650 C C . THR A 1 84 ? -12.198 4.133 18.343 1.00 78.56 84 THR A C 1
ATOM 652 O O . THR A 1 84 ? -13.035 3.268 18.602 1.00 78.56 84 THR A O 1
ATOM 655 N N . ILE A 1 85 ? -10.945 4.055 18.806 1.00 80.44 85 ILE A N 1
ATOM 656 C CA . ILE A 1 85 ? -10.500 3.010 19.743 1.00 80.44 85 ILE A CA 1
ATOM 657 C C . ILE A 1 85 ? -11.269 3.097 21.071 1.00 80.44 85 ILE A C 1
ATOM 659 O O . ILE A 1 85 ? -11.747 2.073 21.561 1.00 80.44 85 ILE A O 1
ATOM 663 N N . ARG A 1 86 ? -11.457 4.301 21.634 1.00 79.88 86 ARG A N 1
ATOM 664 C CA . ARG A 1 86 ? -12.236 4.495 22.873 1.00 79.88 86 ARG A CA 1
ATOM 665 C C . ARG A 1 86 ? -13.694 4.098 22.668 1.00 79.88 86 ARG A C 1
ATOM 667 O O . ARG A 1 86 ? -14.245 3.401 23.514 1.00 79.88 86 ARG A O 1
ATOM 674 N N . ASN A 1 87 ? -14.283 4.449 21.524 1.00 83.31 87 ASN A N 1
ATOM 675 C CA . ASN A 1 87 ? -15.650 4.049 21.189 1.00 83.31 87 ASN A CA 1
ATOM 676 C C . ASN A 1 87 ? -15.800 2.513 21.085 1.00 83.31 87 ASN A C 1
ATOM 678 O O . ASN A 1 87 ? -16.737 1.932 21.628 1.00 83.31 87 ASN A O 1
ATOM 682 N N . LYS A 1 88 ? -14.826 1.819 20.472 1.00 80.50 88 LYS A N 1
ATOM 683 C CA . LYS A 1 88 ? -14.800 0.343 20.389 1.00 80.50 88 LYS A CA 1
ATOM 684 C C . LYS A 1 88 ? -14.658 -0.317 21.773 1.00 80.50 88 LYS A C 1
ATOM 686 O O . LYS A 1 88 ? -15.266 -1.362 22.000 1.00 80.50 88 LYS A O 1
ATOM 691 N N . ILE A 1 89 ? -13.890 0.283 22.688 1.00 83.38 89 ILE A N 1
ATOM 692 C CA . ILE A 1 89 ? -13.740 -0.197 24.075 1.00 83.38 89 ILE A CA 1
ATOM 693 C C . ILE A 1 89 ? -15.039 0.007 24.868 1.00 83.38 89 ILE A C 1
ATOM 695 O O . ILE A 1 89 ? -15.485 -0.925 25.531 1.00 83.38 89 ILE A O 1
ATOM 699 N N . MET A 1 90 ? -15.677 1.179 24.755 1.00 82.06 90 MET A N 1
ATOM 700 C CA . MET A 1 90 ? -16.961 1.475 25.412 1.00 82.06 90 MET A CA 1
ATOM 701 C C . MET A 1 90 ? -18.088 0.545 24.942 1.00 82.06 90 MET A C 1
ATOM 703 O O . MET A 1 90 ? -18.919 0.131 25.740 1.00 82.06 90 MET A O 1
ATOM 707 N N . ALA A 1 91 ? -18.064 0.123 23.676 1.00 81.56 91 ALA A N 1
ATOM 708 C CA . ALA A 1 91 ? -18.966 -0.896 23.132 1.00 81.56 91 ALA A CA 1
ATOM 709 C C . ALA A 1 91 ? -18.664 -2.339 23.615 1.00 81.56 91 ALA A C 1
ATOM 711 O O . ALA A 1 91 ? -19.181 -3.306 23.048 1.00 81.56 91 ALA A O 1
ATOM 712 N N . GLY A 1 92 ? -17.793 -2.514 24.617 1.00 81.12 92 GLY A N 1
ATOM 713 C CA . GLY A 1 92 ? -17.496 -3.801 25.250 1.00 81.12 92 GLY A CA 1
ATOM 714 C C . GLY A 1 92 ? -16.514 -4.690 24.481 1.00 81.12 92 GLY A C 1
ATOM 715 O O . GLY A 1 92 ? -16.479 -5.902 24.702 1.00 81.12 92 GLY A O 1
ATOM 716 N N . LYS A 1 93 ? -15.717 -4.149 23.546 1.00 81.69 93 LYS A N 1
ATOM 717 C CA . LYS A 1 93 ? -14.678 -4.939 22.861 1.00 81.69 93 LYS A CA 1
ATOM 718 C C . LYS A 1 93 ? -13.373 -4.956 23.654 1.00 81.69 93 LY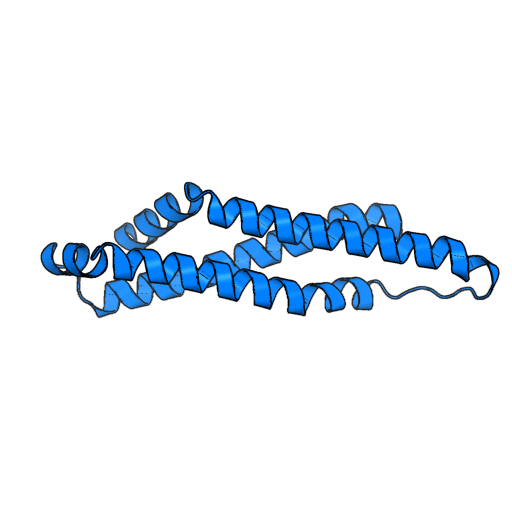S A C 1
ATOM 720 O O . LYS A 1 93 ? -12.857 -3.918 24.055 1.00 81.69 93 LYS A O 1
ATOM 725 N N . SER A 1 94 ? -12.798 -6.151 23.802 1.00 84.44 94 SER A N 1
ATOM 726 C CA . SER A 1 94 ? -11.469 -6.331 24.394 1.00 84.44 94 SER A CA 1
ATOM 727 C C . SER A 1 94 ? -10.396 -5.600 23.581 1.00 84.44 94 SER A C 1
ATOM 729 O O . SER A 1 94 ? -10.378 -5.683 22.349 1.00 84.44 94 SER A O 1
ATOM 731 N N . ARG A 1 95 ? -9.466 -4.939 24.284 1.00 83.94 95 ARG A N 1
ATOM 732 C CA . ARG A 1 95 ? -8.330 -4.216 23.690 1.00 83.94 95 ARG A CA 1
ATOM 733 C C . ARG A 1 95 ? -7.513 -5.111 22.758 1.00 83.94 95 ARG A C 1
ATOM 735 O O . ARG A 1 95 ? -7.205 -4.699 21.644 1.00 83.94 95 ARG A O 1
ATOM 742 N N . ASN A 1 96 ? -7.259 -6.359 23.164 1.00 82.94 96 ASN A N 1
ATOM 743 C CA . ASN A 1 96 ? -6.485 -7.304 22.358 1.00 82.94 96 ASN A CA 1
ATOM 744 C C . ASN A 1 96 ? -7.158 -7.563 20.999 1.00 82.94 96 ASN A C 1
ATOM 746 O O . ASN A 1 96 ? -6.522 -7.484 19.955 1.00 82.94 96 ASN A O 1
ATOM 750 N N . SER A 1 97 ? -8.485 -7.735 20.988 1.00 81.25 97 SER A N 1
ATOM 751 C CA . SER A 1 97 ? -9.236 -7.935 19.745 1.00 81.25 97 SER A CA 1
ATOM 752 C C . SER A 1 97 ? -9.182 -6.734 18.798 1.00 81.25 97 SER A C 1
ATOM 754 O O . SER A 1 97 ? -9.341 -6.932 17.593 1.00 81.25 97 SER A O 1
ATOM 756 N N . ILE A 1 98 ? -9.020 -5.511 19.310 1.00 83.38 98 ILE A N 1
ATOM 757 C CA . ILE A 1 98 ? -8.920 -4.299 18.487 1.00 83.38 98 ILE A CA 1
ATOM 758 C C . ILE A 1 98 ? -7.536 -4.240 17.837 1.00 83.38 98 ILE A C 1
ATOM 760 O O . ILE A 1 98 ? -7.449 -4.068 16.622 1.00 83.38 98 ILE A O 1
ATOM 764 N N . TYR A 1 99 ? -6.471 -4.454 18.615 1.00 85.62 99 TYR A N 1
ATOM 765 C CA . TYR A 1 99 ? -5.100 -4.433 18.101 1.00 85.62 99 TYR A CA 1
ATOM 766 C C . TYR A 1 99 ? -4.842 -5.548 17.089 1.00 85.62 99 TYR A C 1
ATOM 768 O O . TYR A 1 99 ? -4.348 -5.267 15.999 1.00 85.62 99 TYR A O 1
ATOM 776 N N . THR A 1 100 ? -5.262 -6.785 17.382 1.00 83.56 100 THR A N 1
ATOM 777 C CA . THR A 1 100 ? -5.119 -7.903 16.437 1.00 83.56 100 THR A CA 1
ATOM 778 C C . THR A 1 100 ? -5.876 -7.634 15.138 1.00 83.56 100 THR A C 1
ATOM 780 O O . THR A 1 100 ? -5.353 -7.895 14.059 1.00 83.56 100 THR A O 1
ATOM 783 N N . ALA A 1 101 ? -7.085 -7.062 15.206 1.00 84.62 101 ALA A N 1
ATOM 784 C CA . ALA A 1 101 ? -7.842 -6.714 14.004 1.00 84.62 101 ALA A CA 1
ATOM 785 C C . ALA A 1 101 ? -7.152 -5.616 13.180 1.00 84.62 101 ALA A C 1
ATOM 787 O O . ALA A 1 101 ? -7.156 -5.689 11.951 1.00 84.62 101 ALA A O 1
ATOM 788 N N . ASN A 1 102 ? -6.549 -4.615 13.829 1.00 85.56 102 ASN A N 1
ATOM 789 C CA . ASN A 1 102 ? -5.845 -3.541 13.129 1.00 85.56 102 ASN A CA 1
ATOM 790 C C . ASN A 1 102 ? -4.557 -4.034 12.469 1.00 85.56 102 ASN A C 1
ATOM 792 O O . ASN A 1 102 ? -4.301 -3.707 11.313 1.00 85.56 102 ASN A O 1
ATOM 796 N N . PHE A 1 103 ? -3.803 -4.886 13.164 1.00 85.06 103 PHE A N 1
ATOM 797 C CA . PHE A 1 103 ? -2.623 -5.548 12.615 1.00 85.06 103 PHE A CA 1
ATOM 798 C C . PHE A 1 103 ? -2.971 -6.380 11.375 1.00 85.06 103 PHE A C 1
ATOM 800 O O . PHE A 1 103 ? -2.360 -6.210 10.321 1.00 85.06 103 PHE A O 1
ATOM 807 N N . LEU A 1 104 ? -4.022 -7.203 11.463 1.00 86.62 104 LEU A N 1
ATOM 808 C CA . LEU A 1 104 ? -4.486 -8.011 10.334 1.00 86.62 104 LEU A CA 1
ATOM 809 C C . LEU A 1 104 ? -4.927 -7.132 9.156 1.00 86.62 104 LEU A C 1
ATOM 811 O O . LEU A 1 104 ? -4.645 -7.444 8.005 1.00 86.62 104 LEU A O 1
ATOM 815 N N . THR A 1 105 ? -5.575 -5.998 9.441 1.00 86.12 105 THR A N 1
ATOM 816 C CA . THR A 1 105 ? -5.983 -5.041 8.401 1.00 86.12 105 THR A CA 1
ATOM 817 C C . THR A 1 105 ? -4.758 -4.441 7.701 1.00 86.12 105 THR A C 1
ATOM 819 O O . THR A 1 105 ? -4.729 -4.396 6.476 1.00 86.12 105 THR A O 1
ATOM 822 N N . CYS A 1 106 ? -3.722 -4.044 8.450 1.00 85.69 106 CYS A N 1
ATOM 823 C CA . CYS A 1 106 ? -2.476 -3.512 7.883 1.00 85.69 106 CYS A CA 1
ATOM 824 C C . CYS A 1 106 ? -1.730 -4.550 7.035 1.00 85.69 106 CYS A C 1
ATOM 826 O O . CYS A 1 106 ? -1.240 -4.225 5.956 1.00 85.69 106 CYS A O 1
ATOM 828 N N . SER A 1 107 ? -1.697 -5.808 7.479 1.00 87.00 107 SER A N 1
ATOM 829 C CA . SER A 1 107 ? -1.104 -6.907 6.709 1.00 87.00 107 SER A CA 1
ATOM 830 C C . SER A 1 107 ? -1.832 -7.128 5.376 1.00 87.00 107 SER A C 1
ATOM 832 O O . SER A 1 107 ? -1.189 -7.226 4.330 1.00 87.00 107 SER A O 1
ATOM 834 N N . VAL A 1 108 ? -3.170 -7.102 5.384 1.00 86.88 108 VAL A N 1
ATOM 835 C CA . VAL A 1 108 ? -3.975 -7.212 4.158 1.00 86.88 108 VAL A CA 1
ATOM 836 C C . VAL A 1 108 ? -3.756 -6.021 3.225 1.00 86.88 108 VAL A C 1
ATOM 838 O O . VAL A 1 108 ? -3.619 -6.226 2.022 1.00 86.88 108 VAL A O 1
ATOM 841 N N . ILE A 1 109 ? -3.660 -4.793 3.750 1.00 85.88 109 ILE A N 1
ATOM 842 C CA . ILE A 1 109 ? -3.304 -3.603 2.953 1.00 85.88 109 ILE A CA 1
ATOM 843 C C . ILE A 1 109 ? -1.977 -3.835 2.228 1.00 85.88 109 ILE A C 1
ATOM 845 O O . ILE A 1 109 ? -1.904 -3.617 1.020 1.00 85.88 109 ILE A O 1
ATOM 849 N N . GLY A 1 110 ? -0.957 -4.316 2.944 1.00 85.00 110 GLY A N 1
ATOM 850 C CA . GLY A 1 110 ? 0.353 -4.656 2.386 1.00 85.00 110 GLY A CA 1
ATOM 851 C C . GLY A 1 110 ? 0.274 -5.664 1.247 1.00 85.00 110 GLY A C 1
ATOM 852 O O . GLY A 1 110 ? 0.722 -5.373 0.139 1.00 85.00 110 GLY A O 1
ATOM 853 N N . MET A 1 111 ? -0.357 -6.814 1.493 1.00 86.44 111 MET A N 1
ATOM 854 C CA . MET A 1 111 ? -0.510 -7.869 0.487 1.00 86.44 111 MET A CA 1
ATOM 855 C C . MET A 1 111 ? -1.266 -7.397 -0.754 1.00 86.44 111 MET A C 1
ATOM 857 O O . MET A 1 111 ? -0.823 -7.649 -1.872 1.00 86.44 111 MET A O 1
ATOM 861 N N . VAL A 1 112 ? -2.389 -6.695 -0.578 1.00 85.56 112 VAL A N 1
ATOM 862 C CA . VAL A 1 112 ? -3.190 -6.197 -1.706 1.00 85.56 112 VAL A CA 1
ATOM 863 C C . VAL A 1 112 ? -2.378 -5.201 -2.525 1.00 85.56 112 VAL A C 1
ATOM 865 O O . VAL A 1 112 ? -2.314 -5.317 -3.745 1.00 85.56 112 VAL A O 1
ATOM 868 N N . THR A 1 113 ? -1.711 -4.261 -1.859 1.00 82.75 113 THR A N 1
ATOM 869 C CA . THR A 1 113 ? -0.902 -3.229 -2.514 1.00 82.75 113 THR A CA 1
ATOM 870 C C . THR A 1 113 ? 0.252 -3.837 -3.316 1.00 82.75 113 THR A C 1
ATOM 872 O O . THR A 1 113 ? 0.482 -3.451 -4.461 1.00 82.75 113 THR A O 1
ATOM 875 N N . TYR A 1 114 ? 0.935 -4.835 -2.750 1.00 83.50 114 TYR A N 1
ATOM 876 C CA . TYR A 1 114 ? 1.995 -5.573 -3.434 1.00 83.50 114 TYR A CA 1
ATOM 877 C C . TYR A 1 114 ? 1.470 -6.350 -4.650 1.00 83.50 114 TYR A C 1
ATOM 879 O O . TYR A 1 114 ? 2.047 -6.270 -5.731 1.00 83.50 114 TYR A O 1
ATOM 887 N N . CYS A 1 115 ? 0.337 -7.042 -4.503 1.00 84.12 115 CYS A N 1
ATOM 888 C CA . CYS A 1 115 ? -0.278 -7.820 -5.579 1.00 84.12 115 CYS A CA 1
ATOM 889 C C . CYS A 1 115 ? -0.722 -6.932 -6.757 1.00 84.12 115 CYS A C 1
ATOM 891 O O . CYS A 1 115 ? -0.474 -7.268 -7.912 1.00 84.12 115 CYS A O 1
ATOM 893 N N . PHE A 1 116 ? -1.303 -5.758 -6.478 1.00 82.19 116 PHE A N 1
ATOM 894 C CA . PHE A 1 116 ? -1.619 -4.759 -7.508 1.00 82.19 116 PHE A CA 1
ATOM 895 C C . PHE A 1 116 ? -0.366 -4.217 -8.202 1.00 82.19 116 PHE A C 1
ATOM 897 O O . PHE A 1 116 ? -0.367 -4.040 -9.418 1.00 82.19 116 PHE A O 1
ATOM 904 N N . GLY A 1 117 ? 0.703 -3.990 -7.440 1.00 76.88 117 GLY A N 1
ATOM 905 C CA . GLY A 1 117 ? 2.011 -3.627 -7.971 1.00 76.88 117 GLY A CA 1
ATOM 906 C C . GLY A 1 117 ? 2.553 -4.651 -8.964 1.00 76.88 117 GLY A C 1
ATOM 907 O O . GLY A 1 117 ? 2.875 -4.305 -10.099 1.00 76.88 117 GLY A O 1
ATOM 908 N N . LEU A 1 118 ? 2.579 -5.923 -8.557 1.00 77.06 118 LEU A N 1
ATOM 909 C CA . LEU A 1 118 ? 2.999 -7.033 -9.410 1.00 77.06 118 LEU A CA 1
ATOM 910 C C . LEU A 1 118 ? 2.131 -7.161 -10.660 1.00 77.06 118 LEU A C 1
ATOM 912 O O . LEU A 1 118 ? 2.673 -7.315 -11.746 1.00 77.06 118 LEU A O 1
ATOM 916 N N . LEU A 1 119 ? 0.805 -7.055 -10.534 1.00 80.06 119 LEU A N 1
ATOM 917 C CA . LEU A 1 119 ? -0.109 -7.069 -11.679 1.00 80.06 119 LEU A CA 1
ATOM 918 C C . LEU A 1 119 ? 0.182 -5.929 -12.658 1.00 80.06 119 LEU A C 1
ATOM 920 O O . LEU A 1 119 ? 0.217 -6.160 -13.862 1.00 80.06 119 LEU A O 1
ATOM 924 N N . SER A 1 120 ? 0.422 -4.715 -12.154 1.00 74.88 120 SER A N 1
ATOM 925 C CA . SER A 1 120 ? 0.749 -3.558 -12.992 1.00 74.88 120 SER A CA 1
ATOM 926 C C . SER A 1 120 ? 2.056 -3.765 -13.757 1.00 74.88 120 SER A C 1
ATOM 928 O O . SER A 1 120 ? 2.126 -3.447 -14.941 1.00 74.88 120 SER A O 1
ATOM 930 N N . VAL A 1 121 ? 3.084 -4.308 -13.099 1.00 71.12 121 VAL A N 1
ATOM 931 C CA . VAL A 1 121 ? 4.377 -4.587 -13.738 1.00 71.12 121 VAL A CA 1
ATOM 932 C C . VAL A 1 121 ? 4.290 -5.800 -14.664 1.00 71.12 121 VAL A C 1
ATOM 934 O O . VAL A 1 121 ? 4.900 -5.780 -15.720 1.00 71.12 121 VAL A O 1
ATOM 937 N N . ALA A 1 122 ? 3.504 -6.828 -14.346 1.00 70.31 122 ALA A N 1
ATOM 938 C CA . ALA A 1 122 ? 3.313 -7.986 -15.217 1.00 70.31 122 ALA A CA 1
ATOM 939 C C . ALA A 1 122 ? 2.548 -7.612 -16.496 1.00 70.31 122 ALA A C 1
ATOM 941 O O . ALA A 1 122 ? 2.970 -7.977 -17.588 1.00 70.31 122 ALA A O 1
ATOM 942 N N . LEU A 1 123 ? 1.463 -6.838 -16.386 1.00 71.69 123 LEU A N 1
ATOM 943 C CA . LEU A 1 123 ? 0.660 -6.402 -17.536 1.00 71.69 123 LEU A CA 1
ATOM 944 C C . LEU A 1 123 ? 1.419 -5.476 -18.487 1.00 71.69 123 LEU A C 1
ATOM 946 O O . LEU A 1 123 ? 1.147 -5.494 -19.680 1.00 71.69 123 LEU A O 1
ATOM 950 N N . VAL A 1 124 ? 2.331 -4.653 -17.968 1.00 66.75 124 VAL A N 1
ATOM 951 C CA . VAL A 1 124 ? 3.093 -3.690 -18.777 1.00 66.75 124 VAL A CA 1
ATOM 952 C C . VAL A 1 124 ? 4.461 -4.236 -19.162 1.00 66.75 124 VAL A C 1
ATOM 954 O O . VAL A 1 124 ? 4.924 -3.966 -20.258 1.00 66.75 124 VAL A O 1
ATOM 957 N N . GLY A 1 125 ? 5.089 -5.046 -18.314 1.00 61.03 125 GLY A N 1
ATOM 958 C CA . GLY A 1 125 ? 6.372 -5.690 -18.581 1.00 61.03 125 GLY A CA 1
ATOM 959 C C . GLY A 1 125 ? 6.279 -6.803 -19.621 1.00 61.03 125 GLY A C 1
ATOM 960 O O . GLY A 1 125 ? 7.167 -6.898 -20.459 1.00 61.03 125 GLY A O 1
ATOM 961 N N . THR A 1 126 ? 5.199 -7.596 -19.633 1.00 65.00 126 THR A N 1
ATOM 962 C CA . THR A 1 126 ? 5.009 -8.653 -20.647 1.00 65.00 126 THR A CA 1
ATOM 963 C C . THR A 1 126 ? 4.928 -8.139 -22.092 1.00 65.00 126 THR A C 1
ATOM 965 O O . THR A 1 126 ? 5.580 -8.745 -22.934 1.00 65.00 126 THR A O 1
ATOM 968 N N . PRO A 1 127 ? 4.228 -7.033 -22.425 1.00 60.72 127 PRO A N 1
ATOM 969 C CA . PRO A 1 127 ? 4.229 -6.494 -23.787 1.00 60.72 127 PRO A CA 1
ATOM 970 C C . PRO A 1 127 ? 5.460 -5.642 -24.138 1.00 60.72 127 PRO A C 1
ATOM 972 O O . PRO A 1 127 ? 5.649 -5.344 -25.311 1.00 60.72 127 PRO A O 1
ATOM 975 N N . LEU A 1 128 ? 6.260 -5.190 -23.161 1.00 52.34 128 LEU A N 1
ATOM 976 C CA . LEU A 1 128 ? 7.420 -4.313 -23.413 1.00 52.34 128 LEU A CA 1
ATOM 977 C C . LEU A 1 128 ? 8.760 -5.060 -23.507 1.00 52.34 128 LEU A C 1
ATOM 979 O O . LEU A 1 128 ? 9.705 -4.513 -24.069 1.00 52.34 128 LEU A O 1
ATOM 983 N N . LEU A 1 129 ? 8.864 -6.240 -22.888 1.00 50.69 129 LEU A N 1
ATOM 984 C CA . LEU A 1 129 ? 10.101 -7.030 -22.759 1.00 50.69 129 LEU A CA 1
ATOM 985 C C . LEU A 1 129 ? 9.980 -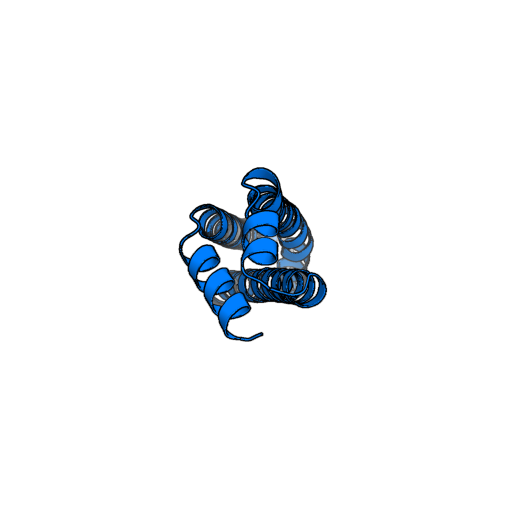8.446 -23.351 1.00 50.69 129 LEU A C 1
ATOM 987 O O . LEU A 1 129 ? 10.939 -9.212 -23.263 1.00 50.69 129 LEU A O 1
ATOM 991 N N . GLY A 1 130 ? 8.808 -8.798 -23.888 1.00 41.94 130 GLY A N 1
ATOM 992 C CA . GLY A 1 130 ? 8.535 -10.058 -24.586 1.00 41.94 130 GLY A CA 1
ATOM 993 C C . GLY A 1 130 ? 8.599 -9.913 -26.097 1.00 41.94 130 GLY A C 1
ATOM 994 O O . GLY A 1 130 ? 8.286 -8.808 -26.593 1.00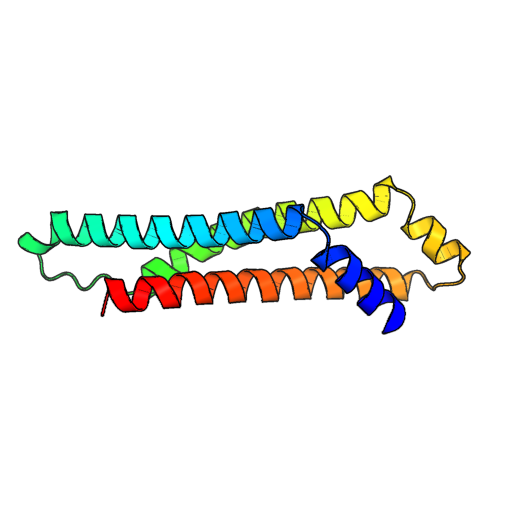 41.94 130 GLY A O 1
#

pLDDT: mean 74.76, std 10.96, range [41.94, 87.81]

Secondary structure (DSSP, 8-state):
-HHHHHHHHHHHHH-HHHHHHHHHHHHHHHHHHHHHHHHHHHHTTT------HHHHHHHHHHHHHHHHHHHHHHHHHHHHHT-HHHHHHHTT--HHHHHHHHHHHHHHHHHHHHHHHHHHHHHHHHHHH-